Protein AF-A0A9D7TUC9-F1 (afdb_monomer)

Radius of gyration: 13.92 Å; Cα contacts (8 Å, |Δi|>4): 166; chains: 1; bounding box: 33×27×37 Å

Structure (mmCIF, N/CA/C/O backbone):
data_AF-A0A9D7TUC9-F1
#
_entry.id   AF-A0A9D7TUC9-F1
#
loop_
_atom_site.group_PDB
_atom_site.id
_atom_site.type_symbol
_atom_site.label_atom_id
_atom_site.label_alt_id
_atom_site.label_comp_id
_atom_site.label_asym_id
_atom_site.label_entity_id
_atom_site.label_seq_id
_atom_site.pdbx_PDB_ins_code
_atom_site.Cartn_x
_atom_site.Cartn_y
_atom_site.Cartn_z
_atom_site.occupancy
_atom_site.B_iso_or_equiv
_atom_site.auth_seq_id
_atom_site.auth_comp_id
_atom_site.auth_asym_id
_atom_site.auth_atom_id
_atom_site.pdbx_PDB_model_num
ATOM 1 N N . MET A 1 1 ? 17.156 5.925 -6.559 1.00 32.72 1 MET A N 1
ATOM 2 C CA . MET A 1 1 ? 16.272 4.821 -6.120 1.00 32.72 1 MET A CA 1
ATOM 3 C C . MET A 1 1 ? 14.901 5.381 -5.747 1.00 32.72 1 MET A C 1
ATOM 5 O O . MET A 1 1 ? 14.763 6.018 -4.707 1.00 32.72 1 MET A O 1
ATOM 9 N N . GLN A 1 2 ? 13.946 5.275 -6.674 1.00 34.75 2 GLN A N 1
ATOM 10 C CA . GLN A 1 2 ? 12.621 5.903 -6.624 1.00 34.75 2 GLN A CA 1
ATOM 11 C C . GLN A 1 2 ? 11.577 4.837 -6.262 1.00 34.75 2 GLN A C 1
ATOM 13 O O . GLN A 1 2 ? 11.477 3.805 -6.925 1.00 34.75 2 GLN A O 1
ATOM 18 N N . SER A 1 3 ? 10.8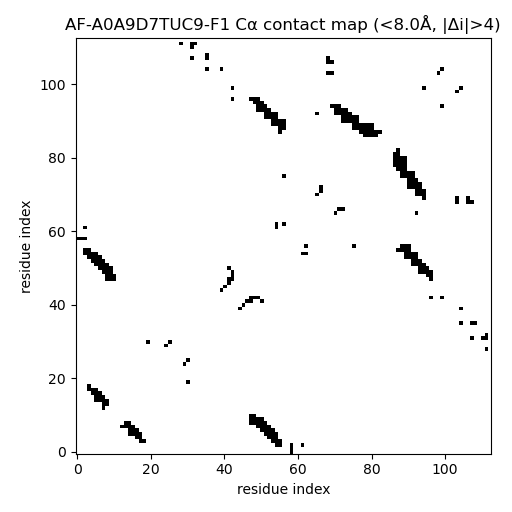54 5.035 -5.162 1.00 35.66 3 SER A N 1
ATOM 19 C CA . SER A 1 3 ? 9.734 4.186 -4.754 1.00 35.66 3 SER A CA 1
ATOM 20 C C . SER A 1 3 ? 8.474 4.660 -5.450 1.00 35.66 3 SER A C 1
ATOM 22 O O . SER A 1 3 ? 7.881 5.655 -5.045 1.00 35.66 3 SER A O 1
ATOM 24 N N . PHE A 1 4 ? 8.099 3.955 -6.511 1.00 41.72 4 PHE A N 1
ATOM 25 C CA . PHE A 1 4 ? 6.809 4.122 -7.161 1.00 41.72 4 PHE A CA 1
ATOM 26 C C . PHE A 1 4 ? 5.762 3.334 -6.376 1.00 41.72 4 PHE A C 1
ATOM 28 O O . PHE A 1 4 ? 5.989 2.167 -6.061 1.00 41.72 4 PHE A O 1
ATOM 35 N N . LEU A 1 5 ? 4.637 3.970 -6.062 1.00 43.56 5 LEU A N 1
ATOM 36 C CA . LEU A 1 5 ? 3.453 3.334 -5.494 1.00 43.56 5 LEU A CA 1
ATOM 37 C C . LEU A 1 5 ? 2.270 3.722 -6.378 1.00 43.56 5 LEU A C 1
ATOM 39 O O . LEU A 1 5 ? 1.802 4.855 -6.342 1.00 43.56 5 LEU A O 1
ATOM 43 N N . ARG A 1 6 ? 1.859 2.797 -7.250 1.00 44.81 6 ARG A N 1
ATOM 44 C CA . ARG A 1 6 ? 0.695 2.963 -8.134 1.00 44.81 6 ARG A CA 1
ATOM 45 C C . ARG A 1 6 ? -0.571 2.493 -7.432 1.00 44.81 6 ARG A C 1
ATOM 47 O O . ARG A 1 6 ? -0.703 1.289 -7.260 1.00 44.81 6 ARG A O 1
ATOM 54 N N . TYR A 1 7 ? -1.480 3.414 -7.130 1.00 45.97 7 TYR A N 1
ATOM 55 C CA . TYR A 1 7 ? -2.782 3.117 -6.542 1.00 45.97 7 TYR A CA 1
ATOM 56 C C . TYR A 1 7 ? -3.787 2.677 -7.624 1.00 45.97 7 TYR A C 1
ATOM 58 O O . TYR A 1 7 ? -3.902 3.354 -8.648 1.00 45.97 7 TYR A O 1
ATOM 66 N N . ARG A 1 8 ? -4.478 1.537 -7.448 1.00 43.66 8 ARG A N 1
ATOM 67 C CA . ARG A 1 8 ? -5.607 1.108 -8.310 1.00 43.66 8 ARG A CA 1
ATOM 68 C C . ARG A 1 8 ? -6.850 0.892 -7.455 1.00 43.66 8 ARG A C 1
ATOM 70 O O . ARG A 1 8 ? -6.810 0.074 -6.539 1.00 43.66 8 ARG A O 1
ATOM 77 N N . PHE A 1 9 ? -7.925 1.588 -7.805 1.00 43.81 9 PHE A N 1
ATOM 78 C CA . PHE A 1 9 ? -9.242 1.487 -7.185 1.00 43.81 9 PHE A CA 1
ATOM 79 C C . PHE A 1 9 ? -10.204 0.772 -8.145 1.00 43.81 9 PHE A C 1
ATOM 81 O O . PHE A 1 9 ? -10.146 1.005 -9.351 1.00 43.81 9 PHE A O 1
ATOM 88 N N . TYR A 1 10 ? -11.034 -0.151 -7.649 1.00 44.19 10 TYR A N 1
ATOM 89 C CA . TYR A 1 10 ? -11.805 -1.068 -8.509 1.00 44.19 10 TYR A CA 1
ATOM 90 C C . TYR A 1 10 ? -13.183 -0.548 -8.969 1.00 44.19 10 TYR A C 1
ATOM 92 O O . TYR A 1 10 ? -13.792 -1.176 -9.828 1.00 44.19 10 TYR A O 1
ATOM 100 N N . THR A 1 11 ? -13.660 0.606 -8.487 1.00 36.56 11 THR A N 1
A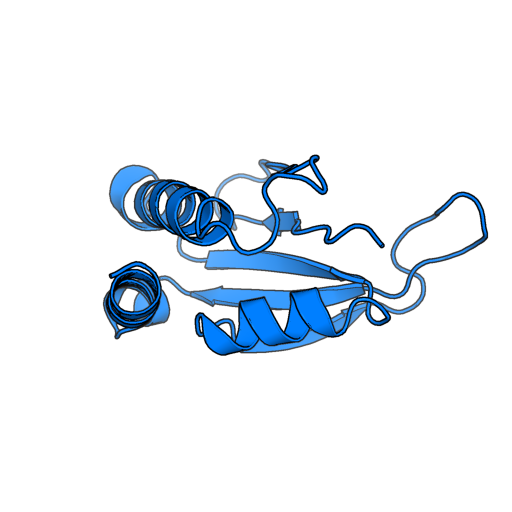TOM 101 C CA . THR A 1 11 ? -14.975 1.174 -8.873 1.00 36.56 11 THR A CA 1
ATOM 102 C C . THR A 1 11 ? -14.899 2.364 -9.839 1.00 36.56 11 THR A C 1
ATOM 104 O O . THR A 1 11 ? -15.866 2.649 -10.538 1.00 36.56 11 THR A O 1
ATOM 107 N N . GLN A 1 12 ? -13.741 3.015 -9.974 1.00 38.56 12 GLN A N 1
ATOM 108 C CA . GLN A 1 12 ? -13.423 3.981 -11.031 1.00 38.56 12 GLN A CA 1
ATOM 109 C C . GLN A 1 12 ? -11.966 3.747 -11.437 1.00 38.56 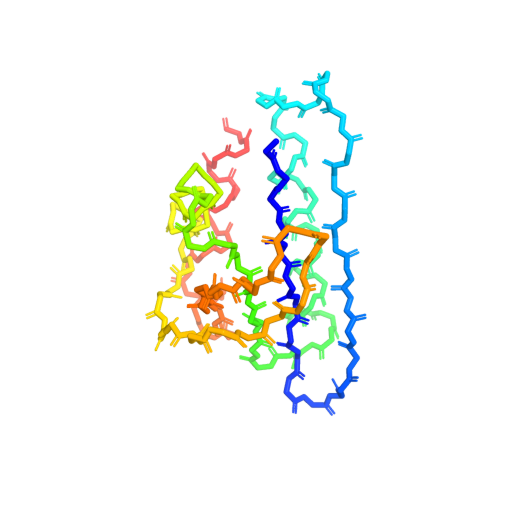12 GLN A C 1
ATOM 111 O O . GLN A 1 12 ? -11.095 3.689 -10.570 1.00 38.56 12 GLN A O 1
ATOM 116 N N . ASN A 1 13 ? -11.679 3.604 -12.738 1.00 41.31 13 ASN A N 1
ATOM 117 C CA . ASN A 1 13 ? -10.316 3.460 -13.277 1.00 41.31 13 ASN A CA 1
ATOM 118 C C . ASN A 1 13 ? -9.518 4.780 -13.163 1.00 41.31 13 ASN A C 1
ATOM 120 O O . ASN A 1 13 ? -8.999 5.299 -14.150 1.00 41.31 13 ASN A O 1
ATOM 124 N N . SER A 1 14 ? -9.428 5.339 -11.960 1.00 42.38 14 SER A N 1
ATOM 125 C CA . SER A 1 14 ? -8.709 6.570 -11.662 1.00 42.38 14 SER A CA 1
ATOM 126 C C . SER A 1 14 ? -7.333 6.215 -11.111 1.00 42.38 14 SER A C 1
ATOM 128 O O . SER A 1 14 ? -7.196 5.562 -10.075 1.00 42.38 14 SER A O 1
ATOM 130 N N . TYR A 1 15 ? -6.295 6.620 -11.839 1.00 47.06 15 TYR A N 1
ATOM 131 C CA . TYR A 1 15 ? -4.905 6.415 -11.450 1.00 47.06 15 TYR A CA 1
ATOM 132 C C . TYR A 1 15 ? -4.410 7.634 -10.682 1.00 47.06 15 TYR A C 1
ATOM 134 O O . TYR A 1 15 ? -4.228 8.701 -11.264 1.00 47.06 15 TYR A O 1
ATOM 142 N N . TYR A 1 16 ? -4.142 7.461 -9.390 1.00 47.22 16 TYR A N 1
ATOM 143 C CA . TYR A 1 16 ? -3.501 8.493 -8.583 1.00 47.22 16 TYR A CA 1
ATOM 144 C C . TYR A 1 16 ? -2.046 8.114 -8.323 1.00 47.22 16 TYR A C 1
ATOM 146 O O . TYR A 1 16 ? -1.727 7.000 -7.894 1.00 47.22 16 TYR A O 1
ATOM 154 N N . TRP A 1 17 ? -1.154 9.055 -8.616 1.00 41.84 17 TRP A N 1
ATOM 155 C CA . TRP A 1 17 ? 0.282 8.898 -8.446 1.00 41.84 17 TRP A CA 1
ATOM 156 C C . TRP A 1 17 ? 0.723 9.650 -7.193 1.00 41.84 17 TRP A C 1
ATOM 158 O O . TRP A 1 17 ? 0.670 10.878 -7.165 1.00 41.84 17 TRP A O 1
ATOM 168 N N . LEU A 1 18 ? 1.179 8.936 -6.160 1.00 49.97 18 LEU A N 1
ATOM 169 C CA . LEU A 1 18 ? 1.838 9.583 -5.026 1.00 49.97 18 LEU A CA 1
ATOM 170 C C . LEU A 1 18 ? 3.344 9.646 -5.284 1.00 49.97 18 LEU A C 1
ATOM 172 O O . LEU A 1 18 ? 4.047 8.633 -5.232 1.00 49.97 18 LEU A O 1
ATOM 176 N N . TYR A 1 19 ? 3.833 10.859 -5.517 1.00 50.84 19 TYR A N 1
ATOM 177 C CA . TYR A 1 19 ? 5.250 11.161 -5.638 1.00 50.84 19 TYR A CA 1
ATOM 178 C C . TYR A 1 19 ? 5.733 11.892 -4.386 1.00 50.84 19 TYR A C 1
ATOM 180 O O . TYR A 1 19 ? 5.405 13.054 -4.171 1.00 50.84 19 TYR A O 1
ATOM 188 N N . LEU A 1 20 ? 6.560 11.239 -3.568 1.00 52.72 20 LEU A N 1
ATOM 189 C CA . LEU A 1 20 ? 7.310 11.918 -2.508 1.00 52.72 20 LEU A CA 1
ATOM 190 C C . LEU A 1 20 ? 8.768 12.060 -2.953 1.00 52.72 20 LEU A C 1
ATOM 192 O O . LEU A 1 20 ? 9.621 11.218 -2.655 1.00 52.72 20 LEU A O 1
ATOM 196 N N . TYR A 1 21 ? 9.041 13.121 -3.719 1.00 48.28 21 TYR A N 1
ATOM 197 C CA . TYR A 1 21 ? 10.391 13.501 -4.130 1.00 48.28 21 TYR A CA 1
ATOM 198 C C . TYR A 1 21 ? 11.029 14.410 -3.081 1.00 48.28 21 TYR A C 1
ATOM 200 O O . TYR A 1 21 ? 10.683 15.574 -2.926 1.00 48.28 21 TYR A O 1
ATOM 208 N N . GLY A 1 22 ? 12.018 13.870 -2.378 1.00 48.44 22 GLY A N 1
ATOM 209 C CA . GLY A 1 22 ? 12.969 14.668 -1.619 1.00 48.44 22 GLY A CA 1
ATOM 210 C C . GLY A 1 22 ? 13.814 13.782 -0.726 1.00 48.44 22 GLY A C 1
ATOM 211 O O . GLY A 1 22 ? 13.308 13.190 0.223 1.00 48.44 22 GLY A O 1
ATOM 212 N N . GLN A 1 23 ? 15.117 13.685 -1.010 1.00 55.00 23 GLN A N 1
ATOM 213 C CA . GLN A 1 23 ? 16.041 12.947 -0.137 1.00 55.00 23 GLN A CA 1
ATOM 214 C C . GLN A 1 23 ? 15.982 13.471 1.307 1.00 55.00 23 GLN A C 1
ATOM 216 O O . GLN A 1 23 ? 16.066 12.681 2.241 1.00 55.00 23 GLN A O 1
ATOM 221 N N . LYS A 1 24 ? 15.727 14.779 1.460 1.00 58.22 24 LYS A N 1
ATOM 222 C CA . LYS A 1 24 ? 15.556 15.489 2.734 1.00 58.22 24 LYS A CA 1
ATOM 223 C C . LYS A 1 24 ? 14.354 15.026 3.568 1.00 58.22 24 LYS A C 1
ATOM 225 O O . LYS A 1 24 ? 14.385 15.164 4.780 1.00 58.22 24 LYS A O 1
ATOM 230 N N . PHE A 1 25 ? 13.318 14.462 2.945 1.00 59.53 25 PHE A N 1
ATOM 231 C CA . PHE A 1 25 ? 12.092 14.021 3.630 1.00 59.53 25 PHE A CA 1
ATOM 232 C C . PHE A 1 25 ? 12.033 12.501 3.815 1.00 59.53 25 PHE A C 1
ATOM 234 O O . PHE A 1 25 ? 11.008 11.928 4.187 1.00 59.53 25 PHE A O 1
ATOM 241 N N . ARG A 1 26 ? 13.138 11.802 3.539 1.00 62.25 26 ARG A N 1
ATOM 242 C CA . ARG A 1 26 ? 13.252 10.381 3.860 1.00 62.25 26 ARG A CA 1
ATOM 243 C C . ARG A 1 26 ? 13.420 10.236 5.367 1.00 62.25 26 ARG A C 1
ATOM 245 O O . ARG A 1 26 ? 14.166 10.985 5.979 1.00 62.25 26 ARG A O 1
ATOM 252 N N . ARG A 1 27 ? 12.765 9.228 5.950 1.00 64.44 27 ARG A N 1
ATOM 253 C CA . ARG A 1 27 ? 12.846 8.889 7.387 1.00 64.44 27 ARG A CA 1
ATOM 254 C C . ARG A 1 27 ? 12.270 9.947 8.344 1.00 64.44 27 ARG A C 1
ATOM 256 O O . ARG A 1 27 ? 12.311 9.722 9.541 1.00 64.44 27 ARG A O 1
ATOM 263 N N . THR A 1 28 ? 11.647 11.016 7.842 1.00 70.44 28 THR A N 1
ATOM 264 C CA . THR A 1 28 ? 10.971 12.043 8.661 1.00 70.44 28 THR A CA 1
ATOM 265 C C . THR A 1 28 ? 9.554 11.653 9.094 1.00 70.44 28 THR A C 1
ATOM 267 O O . THR A 1 28 ? 8.851 12.453 9.690 1.00 70.44 28 THR A O 1
ATOM 270 N N . GLY A 1 29 ? 9.077 10.457 8.733 1.00 73.88 29 GLY A N 1
ATOM 271 C CA . GLY A 1 29 ? 7.697 10.031 8.997 1.00 73.88 29 GLY A CA 1
ATOM 272 C C . GLY A 1 29 ? 6.652 10.619 8.040 1.00 73.88 29 GLY A C 1
ATOM 273 O O . GLY A 1 29 ? 5.573 10.045 7.923 1.00 73.88 29 GLY A O 1
ATOM 274 N N . LEU A 1 30 ? 6.985 11.657 7.260 1.00 80.69 30 LEU A N 1
ATOM 275 C CA . LEU A 1 30 ? 6.057 12.338 6.342 1.00 80.69 30 LEU A CA 1
ATOM 276 C C . LEU A 1 30 ? 5.319 11.372 5.401 1.00 80.69 30 LEU A C 1
ATOM 278 O O . LEU A 1 30 ? 4.106 11.447 5.247 1.00 80.69 30 LEU A O 1
ATOM 282 N N . ASN A 1 31 ? 6.037 10.401 4.828 1.00 79.94 31 ASN A N 1
ATOM 283 C CA . ASN A 1 31 ? 5.439 9.396 3.946 1.00 79.94 31 ASN A CA 1
ATOM 284 C C . ASN A 1 31 ? 4.348 8.564 4.648 1.00 79.94 31 ASN A C 1
ATOM 286 O O . ASN A 1 31 ? 3.350 8.207 4.031 1.00 79.94 31 ASN A O 1
ATOM 290 N N . ARG A 1 32 ? 4.507 8.274 5.945 1.00 84.25 32 ARG A N 1
ATOM 291 C CA . ARG A 1 32 ? 3.490 7.541 6.708 1.00 84.25 32 ARG A CA 1
ATOM 292 C C . ARG A 1 32 ? 2.232 8.385 6.905 1.00 84.25 32 ARG A C 1
ATOM 294 O O . ARG A 1 32 ? 1.148 7.877 6.645 1.00 84.25 32 ARG A O 1
ATOM 301 N N . HIS A 1 33 ? 2.375 9.669 7.243 1.00 86.88 33 HIS A N 1
ATOM 302 C CA . HIS A 1 33 ? 1.238 10.594 7.333 1.00 86.88 33 HIS A CA 1
ATOM 303 C C . HIS A 1 33 ? 0.500 10.742 5.997 1.00 86.88 33 HIS A C 1
ATOM 305 O O . HIS A 1 33 ? -0.722 10.639 5.964 1.00 86.88 33 HIS A O 1
ATOM 311 N N . CYS A 1 34 ? 1.223 10.921 4.884 1.00 86.12 34 CYS A N 1
ATOM 312 C CA . CYS A 1 34 ? 0.602 11.017 3.559 1.00 86.12 34 CYS A CA 1
ATOM 313 C C . CYS A 1 34 ? -0.176 9.745 3.202 1.00 86.12 34 CYS A C 1
ATOM 315 O O . CYS A 1 34 ? -1.304 9.827 2.725 1.00 86.12 34 CYS A O 1
ATOM 317 N N . LYS A 1 35 ? 0.403 8.566 3.465 1.00 86.00 35 LYS A N 1
ATOM 318 C CA . LYS A 1 35 ? -0.281 7.287 3.238 1.00 86.00 35 LYS A CA 1
ATOM 319 C C . LYS A 1 35 ? -1.527 7.143 4.100 1.00 86.00 35 LYS A C 1
ATOM 321 O O . LYS A 1 35 ? -2.532 6.684 3.575 1.00 86.00 35 LYS A O 1
ATOM 326 N N . LEU A 1 36 ? -1.473 7.550 5.370 1.00 90.50 36 LEU A N 1
ATOM 327 C CA . LEU A 1 36 ? -2.635 7.522 6.257 1.00 90.50 36 LEU A CA 1
ATOM 328 C C . LEU A 1 36 ? -3.755 8.389 5.686 1.00 90.50 36 LEU A C 1
ATOM 330 O O . LEU A 1 36 ? -4.844 7.883 5.469 1.00 90.50 36 LEU A O 1
ATOM 334 N N . LEU A 1 37 ? -3.470 9.650 5.354 1.00 90.81 37 LEU A N 1
ATOM 335 C CA . LEU A 1 37 ? -4.470 10.564 4.796 1.00 90.81 37 LEU A CA 1
ATOM 336 C C . LEU A 1 37 ? -5.102 10.018 3.509 1.00 90.81 37 LEU A C 1
ATOM 338 O O . LEU A 1 37 ? -6.322 10.029 3.371 1.00 90.81 37 LEU A O 1
ATOM 342 N N . MET A 1 38 ? -4.288 9.505 2.584 1.00 88.81 38 MET A N 1
ATOM 343 C CA . MET A 1 38 ? -4.786 8.983 1.310 1.00 88.81 38 MET A CA 1
ATOM 344 C C . MET A 1 38 ? -5.594 7.696 1.466 1.00 88.81 38 MET A C 1
ATOM 346 O O . MET A 1 38 ? -6.622 7.552 0.811 1.00 88.81 38 MET A O 1
ATOM 350 N N . LEU A 1 39 ? -5.133 6.759 2.298 1.00 90.56 39 LEU A N 1
ATOM 351 C CA . LEU A 1 39 ? -5.837 5.498 2.523 1.00 90.56 39 LEU A CA 1
ATOM 352 C C . LEU A 1 39 ? -7.127 5.722 3.310 1.00 90.56 39 LEU A C 1
ATOM 354 O O . LEU A 1 39 ? -8.157 5.194 2.904 1.00 90.56 39 LEU A O 1
ATOM 358 N N . SER A 1 40 ? -7.106 6.577 4.339 1.00 92.94 40 SER A N 1
ATOM 359 C CA . SER A 1 40 ? -8.323 6.995 5.038 1.00 92.94 40 SER A CA 1
ATOM 360 C C . SER A 1 40 ? -9.321 7.592 4.053 1.00 92.94 40 SER A C 1
ATOM 362 O O . SER A 1 40 ? -10.468 7.175 4.017 1.00 92.94 40 SER A O 1
ATOM 364 N N . TYR A 1 41 ? -8.896 8.517 3.189 1.00 91.25 41 TYR A N 1
ATOM 365 C CA . TYR A 1 41 ? -9.802 9.115 2.210 1.00 91.25 41 TYR A CA 1
ATOM 366 C C . TYR A 1 41 ? -10.348 8.082 1.208 1.00 91.25 41 TYR A C 1
ATOM 368 O O . TYR A 1 41 ? -11.546 8.046 0.937 1.00 91.25 41 TYR A O 1
ATOM 376 N N . ALA A 1 42 ? -9.495 7.191 0.702 1.00 89.12 42 ALA A N 1
ATOM 377 C CA . ALA A 1 42 ? -9.898 6.140 -0.225 1.00 89.12 42 ALA A CA 1
ATOM 378 C C . ALA A 1 42 ? -10.938 5.168 0.358 1.00 89.12 42 ALA A C 1
ATOM 380 O O . ALA A 1 42 ? -11.927 4.856 -0.303 1.00 89.12 42 ALA A O 1
ATOM 381 N N . PHE A 1 43 ? -10.717 4.678 1.576 1.00 92.31 43 PHE A N 1
ATOM 382 C CA . PHE A 1 43 ? -11.585 3.674 2.189 1.00 92.31 43 PHE A CA 1
ATOM 383 C C . PHE A 1 43 ? -12.789 4.282 2.913 1.00 92.31 43 PHE A C 1
ATOM 385 O O . PHE A 1 43 ? -13.864 3.696 2.880 1.00 92.31 43 PHE A O 1
ATOM 392 N N . GLU A 1 44 ? -12.637 5.446 3.549 1.00 93.25 44 GLU A N 1
ATOM 393 C CA . GLU A 1 44 ? -13.667 6.032 4.423 1.00 93.25 44 GLU A CA 1
ATOM 394 C C . GLU A 1 44 ? -14.537 7.064 3.703 1.00 93.25 44 GLU A C 1
ATOM 396 O O . GLU A 1 44 ? -15.714 7.188 4.025 1.00 93.25 44 GLU A O 1
ATOM 401 N N . VAL A 1 45 ? -13.991 7.791 2.720 1.00 92.25 45 VAL A N 1
ATOM 402 C CA . VAL A 1 45 ? -14.749 8.812 1.973 1.00 92.25 45 VAL A CA 1
ATOM 403 C C . VAL A 1 45 ? -15.197 8.278 0.621 1.00 92.25 45 VAL A C 1
ATOM 405 O O . VAL A 1 45 ? -16.374 8.348 0.284 1.00 92.25 45 VAL A O 1
ATOM 408 N N . TRP A 1 46 ? -14.274 7.714 -0.158 1.00 89.12 46 TRP A N 1
ATOM 409 C CA . TRP A 1 46 ? -14.603 7.129 -1.460 1.00 89.12 46 TRP A CA 1
ATOM 410 C C . TRP A 1 46 ? -15.169 5.709 -1.374 1.00 89.12 46 TRP A C 1
ATOM 412 O O . TRP A 1 46 ? -15.636 5.188 -2.386 1.00 89.12 46 TRP A O 1
ATOM 422 N N . ASN A 1 47 ? -15.163 5.102 -0.181 1.00 89.81 47 ASN A N 1
ATOM 423 C CA . ASN A 1 47 ? -15.740 3.785 0.086 1.00 89.81 47 ASN A CA 1
ATOM 424 C C . ASN A 1 47 ? -15.228 2.696 -0.875 1.00 89.81 47 ASN A C 1
ATOM 426 O O . ASN A 1 47 ? -15.989 1.872 -1.381 1.00 89.81 47 ASN A O 1
ATOM 430 N N . LEU A 1 48 ? -13.932 2.734 -1.184 1.00 88.69 48 LEU A N 1
ATOM 431 C CA . LEU A 1 48 ? -13.325 1.855 -2.177 1.00 88.69 48 LEU A CA 1
ATOM 432 C C . LEU A 1 48 ? -13.069 0.481 -1.575 1.00 88.69 48 LEU A C 1
ATOM 434 O O . LEU A 1 48 ? -12.569 0.366 -0.466 1.00 88.69 48 LEU A O 1
ATOM 438 N N . GLU A 1 49 ? -13.353 -0.573 -2.333 1.00 90.56 49 GLU A N 1
ATOM 439 C CA . GLU A 1 49 ? -13.163 -1.945 -1.840 1.00 90.56 49 GLU A CA 1
ATOM 440 C C . GLU A 1 49 ? -11.691 -2.362 -1.783 1.00 90.56 49 GLU A C 1
ATOM 442 O O . GLU A 1 49 ? -11.302 -3.284 -1.066 1.00 90.56 49 GLU A O 1
ATOM 447 N N . ARG A 1 50 ? -10.844 -1.685 -2.561 1.00 89.81 50 ARG A N 1
ATOM 448 C CA . ARG A 1 50 ? -9.480 -2.131 -2.790 1.00 89.81 50 ARG A CA 1
ATOM 449 C C . ARG A 1 50 ? -8.561 -1.010 -3.225 1.00 89.81 50 ARG A C 1
ATOM 451 O O . ARG A 1 50 ? -8.921 -0.187 -4.067 1.00 89.81 50 ARG A O 1
ATOM 458 N N . VAL A 1 51 ? -7.335 -1.089 -2.720 1.00 90.06 51 VAL A N 1
ATOM 459 C CA . VAL A 1 51 ? -6.222 -0.220 -3.071 1.00 90.06 51 VAL A CA 1
ATOM 460 C C . VAL A 1 51 ? -5.008 -1.054 -3.447 1.00 90.06 51 VAL A C 1
ATOM 462 O O . VAL A 1 51 ? -4.396 -1.702 -2.606 1.00 90.06 51 VAL A O 1
ATOM 465 N N . GLU A 1 52 ? -4.655 -1.043 -4.727 1.00 87.94 52 GLU A N 1
ATOM 466 C CA . GLU A 1 52 ? -3.437 -1.693 -5.228 1.00 87.94 52 GLU A CA 1
ATOM 467 C C . GLU A 1 52 ? -2.212 -0.787 -5.080 1.00 87.94 52 GLU A C 1
ATOM 469 O O . GLU A 1 52 ? -2.335 0.417 -4.955 1.00 87.94 52 GLU A O 1
ATOM 474 N N . PHE A 1 53 ? -1.020 -1.351 -5.159 1.00 87.44 53 PHE A N 1
ATOM 475 C CA . PHE A 1 53 ? 0.264 -0.679 -5.135 1.00 87.44 53 PHE A CA 1
ATOM 476 C C . PHE A 1 53 ? 1.205 -1.391 -6.100 1.00 87.44 53 PHE A C 1
ATOM 478 O O . PHE A 1 53 ? 1.328 -2.612 -6.056 1.00 87.44 53 PHE A O 1
ATOM 485 N N . ARG A 1 54 ? 1.931 -0.651 -6.947 1.00 86.88 54 ARG A N 1
ATOM 486 C CA . ARG A 1 54 ? 2.997 -1.242 -7.784 1.00 86.88 54 ARG A CA 1
ATOM 487 C C . ARG A 1 54 ? 4.366 -0.660 -7.499 1.00 86.88 54 ARG A C 1
ATOM 489 O O . ARG A 1 54 ? 4.635 0.482 -7.872 1.00 86.88 54 ARG A O 1
ATOM 496 N N . ALA A 1 55 ? 5.243 -1.488 -6.944 1.00 86.44 55 ALA A N 1
ATOM 497 C CA . ALA A 1 55 ? 6.644 -1.167 -6.693 1.00 86.44 55 ALA A CA 1
ATOM 498 C C . ALA A 1 55 ? 7.561 -1.859 -7.711 1.00 86.44 55 ALA A C 1
ATOM 500 O O . ALA A 1 55 ? 7.161 -2.795 -8.399 1.00 86.44 55 ALA A O 1
ATOM 501 N N . ASP A 1 56 ? 8.763 -1.324 -7.918 1.00 88.00 56 ASP A N 1
ATOM 502 C CA . ASP A 1 56 ? 9.796 -2.024 -8.689 1.00 88.00 56 ASP A CA 1
ATOM 503 C C . ASP A 1 56 ? 10.305 -3.172 -7.823 1.00 88.00 56 ASP A C 1
ATOM 505 O O . ASP A 1 56 ? 10.548 -2.951 -6.636 1.00 88.00 56 ASP A O 1
ATOM 509 N N . ILE A 1 57 ? 10.455 -4.368 -8.393 1.00 88.62 57 ILE A N 1
ATOM 510 C CA . ILE A 1 57 ? 10.939 -5.537 -7.649 1.00 88.62 57 ILE A CA 1
ATOM 511 C C . ILE A 1 57 ? 12.320 -5.294 -7.022 1.00 88.62 57 ILE A C 1
ATOM 513 O O . ILE A 1 57 ? 12.602 -5.782 -5.931 1.00 88.62 57 ILE A O 1
ATOM 517 N N . ASN A 1 58 ? 13.146 -4.460 -7.658 1.00 86.94 58 ASN A N 1
ATOM 518 C CA . ASN A 1 58 ? 14.470 -4.097 -7.162 1.00 86.94 58 ASN A CA 1
ATOM 519 C C . ASN A 1 58 ? 14.414 -3.054 -6.033 1.00 86.94 58 ASN A C 1
ATOM 521 O O . ASN A 1 58 ? 15.409 -2.814 -5.351 1.00 86.94 58 ASN A O 1
ATOM 525 N N . ASN A 1 59 ? 13.262 -2.416 -5.797 1.00 85.19 59 ASN A N 1
ATOM 526 C CA . ASN A 1 59 ? 13.088 -1.452 -4.714 1.00 85.19 59 ASN A CA 1
ATOM 527 C C . ASN A 1 59 ? 12.666 -2.144 -3.412 1.00 85.19 59 ASN A C 1
ATOM 529 O O . ASN A 1 59 ? 11.580 -1.913 -2.865 1.00 85.19 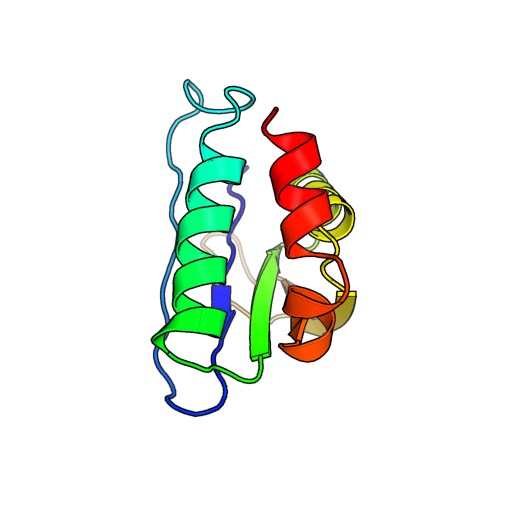59 ASN A O 1
ATOM 533 N N . THR A 1 60 ? 13.568 -2.978 -2.900 1.00 86.94 60 THR A N 1
ATOM 534 C CA . THR A 1 60 ? 13.358 -3.746 -1.670 1.00 86.94 60 THR A CA 1
ATOM 535 C C . THR A 1 60 ? 13.021 -2.876 -0.451 1.00 86.94 60 THR A C 1
ATOM 537 O O . THR A 1 60 ? 12.131 -3.281 0.302 1.00 86.94 60 THR A O 1
ATOM 540 N N . PRO A 1 61 ? 13.581 -1.657 -0.250 1.00 83.31 61 PRO A N 1
ATOM 541 C CA . PRO A 1 61 ? 13.202 -0.835 0.899 1.00 83.31 61 PRO A CA 1
ATOM 542 C C . PRO A 1 61 ? 11.750 -0.357 0.833 1.00 83.31 61 PRO A C 1
ATOM 544 O O . PRO A 1 61 ? 11.061 -0.335 1.851 1.00 83.31 61 PRO A O 1
ATOM 547 N N . SER A 1 62 ? 11.264 0.006 -0.360 1.00 81.56 62 SER A N 1
ATOM 548 C CA . SER A 1 62 ? 9.869 0.410 -0.540 1.00 81.56 62 SER A CA 1
ATOM 549 C C . SER A 1 62 ? 8.919 -0.754 -0.315 1.00 81.56 62 SER A C 1
ATOM 551 O O . SER A 1 62 ? 7.915 -0.585 0.369 1.00 81.56 62 SER A O 1
ATOM 553 N N . ILE A 1 63 ? 9.235 -1.925 -0.875 1.00 87.69 63 ILE A N 1
ATOM 554 C CA . ILE A 1 63 ? 8.420 -3.133 -0.715 1.00 87.69 63 ILE A CA 1
ATOM 555 C C . ILE A 1 63 ? 8.325 -3.501 0.765 1.00 87.69 63 ILE A C 1
ATOM 557 O O . ILE A 1 63 ? 7.223 -3.678 1.279 1.00 87.69 63 ILE A O 1
ATOM 561 N N . LYS A 1 64 ? 9.459 -3.530 1.477 1.00 88.38 64 LYS A N 1
ATOM 562 C CA . LYS A 1 64 ? 9.484 -3.806 2.917 1.00 88.38 64 LYS A CA 1
ATOM 563 C C . LYS A 1 64 ? 8.630 -2.806 3.695 1.00 88.38 64 LYS A C 1
ATOM 565 O O . LYS A 1 64 ? 7.815 -3.216 4.511 1.00 88.38 64 LYS A O 1
ATOM 570 N N . ALA A 1 65 ? 8.749 -1.512 3.394 1.00 84.56 65 ALA A N 1
ATOM 571 C CA . ALA A 1 65 ? 7.949 -0.481 4.049 1.00 84.56 65 ALA A CA 1
ATOM 572 C C . ALA A 1 65 ? 6.438 -0.629 3.791 1.00 84.56 65 ALA A C 1
ATOM 574 O O . ALA A 1 65 ? 5.650 -0.289 4.665 1.00 84.56 65 ALA A O 1
ATOM 575 N N . MET A 1 66 ? 6.019 -1.113 2.617 1.00 86.88 66 MET A N 1
ATOM 576 C CA . MET A 1 66 ? 4.602 -1.396 2.345 1.00 86.88 66 MET A CA 1
ATOM 577 C C . MET A 1 66 ? 4.111 -2.635 3.089 1.00 86.88 66 MET A C 1
ATOM 579 O O . MET A 1 66 ? 3.051 -2.588 3.706 1.00 86.88 66 MET A O 1
ATOM 583 N N . LYS A 1 67 ? 4.899 -3.715 3.086 1.00 90.06 67 LYS A N 1
ATOM 584 C CA . LYS A 1 67 ? 4.579 -4.935 3.839 1.00 90.06 67 LYS A CA 1
ATOM 585 C C . LYS A 1 67 ? 4.453 -4.653 5.333 1.00 90.06 67 LYS A C 1
ATOM 587 O O . LYS A 1 67 ? 3.516 -5.106 5.970 1.00 90.06 67 LYS A O 1
ATOM 592 N N . GLU A 1 68 ? 5.344 -3.828 5.878 1.00 87.62 68 GLU A N 1
ATOM 593 C CA . GLU A 1 68 ? 5.279 -3.406 7.278 1.00 87.62 68 GLU A CA 1
ATOM 594 C C . GLU A 1 68 ? 4.003 -2.632 7.629 1.00 87.62 68 GLU A C 1
ATOM 596 O O . GLU A 1 68 ? 3.566 -2.697 8.772 1.00 87.62 68 GLU A O 1
ATOM 601 N N . ILE A 1 69 ? 3.425 -1.881 6.688 1.00 85.44 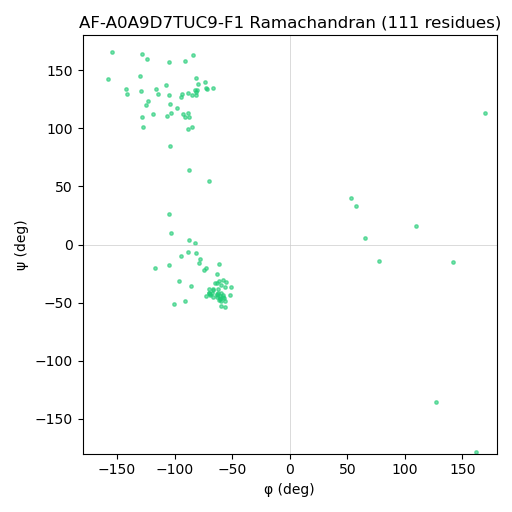69 ILE A N 1
ATOM 602 C CA . ILE A 1 69 ? 2.155 -1.169 6.901 1.00 85.44 69 ILE A CA 1
ATOM 603 C C . ILE A 1 69 ? 0.973 -2.150 6.929 1.00 85.44 69 ILE A C 1
ATOM 605 O O . ILE A 1 69 ? -0.062 -1.820 7.494 1.00 85.44 69 ILE A O 1
ATOM 609 N N . GLY A 1 70 ? 1.141 -3.356 6.383 1.00 88.19 70 GLY A N 1
ATOM 610 C CA . GLY A 1 70 ? 0.096 -4.372 6.286 1.00 88.19 70 GLY A CA 1
ATOM 611 C C . GLY A 1 70 ? -0.396 -4.610 4.861 1.00 88.19 70 GLY A C 1
ATOM 612 O O . GLY A 1 70 ? -1.451 -5.200 4.684 1.00 88.19 70 GLY A O 1
ATOM 613 N N . CYS A 1 71 ? 0.334 -4.158 3.834 1.00 90.75 71 CYS A N 1
ATOM 614 C CA . CYS A 1 71 ? -0.001 -4.533 2.461 1.00 90.75 71 CYS A CA 1
ATOM 615 C C . CYS A 1 71 ? 0.330 -6.001 2.190 1.00 90.75 71 CYS A C 1
ATOM 617 O O . CYS A 1 71 ? 1.454 -6.442 2.456 1.00 90.75 71 CYS A O 1
ATOM 619 N N . MET A 1 72 ? -0.605 -6.706 1.560 1.00 93.75 72 MET A N 1
ATOM 620 C CA . MET A 1 72 ? -0.408 -8.067 1.074 1.00 93.75 72 M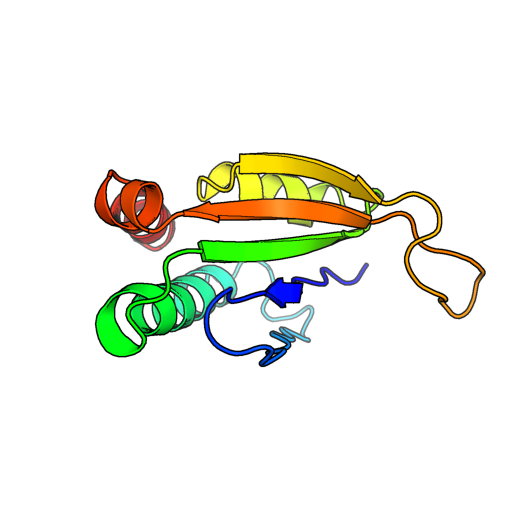ET A CA 1
ATOM 621 C C . MET A 1 72 ? 0.318 -8.060 -0.276 1.00 93.75 72 MET A C 1
ATOM 623 O O . MET A 1 72 ? 0.086 -7.174 -1.096 1.00 93.75 72 MET A O 1
ATOM 627 N N . GLU A 1 73 ? 1.207 -9.029 -0.511 1.00 94.44 73 GLU A N 1
ATOM 628 C CA . GLU A 1 73 ? 1.808 -9.272 -1.830 1.00 94.44 73 GLU A CA 1
ATOM 629 C C . GLU A 1 73 ? 0.926 -10.225 -2.629 1.00 94.44 73 GLU A C 1
ATOM 631 O O . GLU A 1 73 ? 0.569 -11.293 -2.144 1.00 94.44 73 GLU A O 1
ATOM 636 N N . GLU A 1 74 ? 0.615 -9.855 -3.867 1.00 93.88 74 GLU A N 1
ATOM 637 C CA . GLU A 1 74 ? -0.313 -10.628 -4.698 1.00 93.88 74 GLU A CA 1
ATOM 638 C C . GLU A 1 74 ? 0.320 -11.197 -5.960 1.00 93.88 74 GLU A C 1
ATOM 640 O O . GLU A 1 74 ? -0.211 -12.127 -6.563 1.00 93.88 74 GLU A O 1
ATOM 645 N N . GLY A 1 75 ? 1.449 -10.637 -6.398 1.00 94.06 75 GLY A 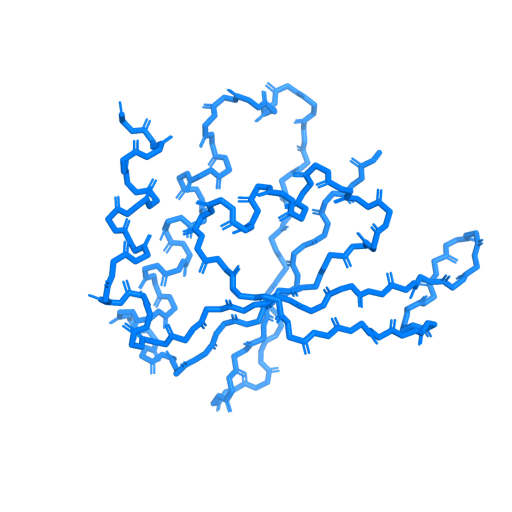N 1
ATOM 646 C CA . GLY A 1 75 ? 2.156 -11.188 -7.540 1.00 94.06 75 GLY A CA 1
ATOM 647 C C . GLY A 1 75 ? 3.154 -10.250 -8.191 1.00 94.06 75 GLY A C 1
ATOM 648 O O . GLY A 1 75 ? 3.380 -9.112 -7.776 1.00 94.06 75 GLY A O 1
ATOM 649 N N . ILE A 1 76 ? 3.763 -10.761 -9.258 1.00 94.75 76 ILE A N 1
ATOM 650 C CA . ILE A 1 76 ? 4.836 -10.093 -9.986 1.00 94.75 76 ILE A CA 1
ATOM 651 C C . ILE A 1 76 ? 4.455 -9.984 -11.460 1.00 94.75 76 ILE A C 1
ATOM 653 O O . ILE A 1 76 ? 4.307 -10.977 -12.171 1.00 94.75 76 ILE A O 1
ATOM 657 N N . LEU A 1 77 ? 4.375 -8.751 -11.949 1.00 92.62 77 LEU A N 1
ATOM 658 C CA . LEU A 1 77 ? 4.225 -8.454 -13.365 1.00 92.62 77 LEU A CA 1
ATOM 659 C C . LEU A 1 77 ? 5.607 -8.351 -14.011 1.00 92.62 77 LEU A C 1
ATOM 661 O O . LEU A 1 77 ? 6.287 -7.322 -13.915 1.00 92.62 77 LEU A O 1
ATOM 665 N N . ARG A 1 78 ? 6.027 -9.428 -14.679 1.00 94.06 78 ARG A N 1
ATOM 666 C CA . ARG A 1 78 ? 7.275 -9.470 -15.453 1.00 94.06 78 ARG A CA 1
ATOM 667 C C . ARG A 1 78 ? 7.177 -8.528 -16.648 1.00 94.06 78 ARG A C 1
ATOM 669 O O . ARG A 1 78 ? 6.181 -8.549 -17.364 1.00 94.06 78 ARG A O 1
ATOM 676 N N . SER A 1 79 ? 8.220 -7.730 -16.887 1.00 90.56 79 SER A N 1
ATOM 677 C CA . SER A 1 79 ? 8.303 -6.869 -18.077 1.00 90.56 79 SER A CA 1
ATOM 678 C C . SER A 1 79 ? 7.123 -5.882 -18.223 1.00 90.56 79 SER A C 1
ATOM 680 O O . SER A 1 79 ? 6.685 -5.573 -19.328 1.00 90.56 79 SER A O 1
ATOM 682 N N . HIS A 1 80 ? 6.584 -5.393 -17.103 1.00 86.44 80 HIS A N 1
ATOM 683 C CA . HIS A 1 80 ? 5.340 -4.617 -17.027 1.00 86.44 80 HIS A CA 1
ATOM 684 C C . HIS A 1 80 ? 5.424 -3.204 -17.614 1.00 86.44 80 HIS A C 1
ATOM 686 O O . HIS A 1 80 ? 4.480 -2.764 -18.263 1.00 86.44 80 HIS A O 1
ATOM 692 N N . ALA A 1 81 ? 6.514 -2.477 -17.362 1.00 83.50 81 ALA A N 1
ATOM 693 C CA . ALA A 1 81 ? 6.633 -1.069 -17.746 1.00 83.50 81 ALA A CA 1
ATOM 694 C C . ALA A 1 81 ? 7.938 -0.803 -18.498 1.00 83.50 81 ALA A C 1
ATOM 696 O O . ALA A 1 81 ? 8.962 -1.405 -18.183 1.00 83.50 81 ALA A O 1
ATOM 697 N N . ILE A 1 82 ? 7.898 0.109 -19.467 1.00 86.38 82 ILE A N 1
ATOM 698 C CA . ILE A 1 82 ? 9.096 0.619 -20.140 1.00 86.38 82 ILE A CA 1
ATOM 699 C C . ILE A 1 82 ? 9.721 1.688 -19.236 1.00 86.38 82 ILE A C 1
ATOM 701 O O . ILE A 1 82 ? 9.013 2.536 -18.693 1.00 86.38 82 ILE A O 1
ATOM 705 N N . ILE A 1 83 ? 11.032 1.610 -19.046 1.00 84.44 83 ILE A N 1
ATOM 706 C CA . ILE A 1 83 ? 11.861 2.585 -18.331 1.00 84.44 83 ILE A CA 1
ATOM 707 C C . ILE A 1 83 ? 13.045 2.964 -19.231 1.00 84.44 83 ILE A C 1
ATOM 709 O O . ILE A 1 83 ? 13.336 2.244 -20.182 1.00 84.44 83 ILE A O 1
ATOM 713 N N . GLU A 1 84 ? 13.748 4.058 -18.927 1.00 80.00 84 GLU A N 1
ATOM 714 C CA . GLU A 1 84 ? 14.867 4.557 -19.756 1.00 80.00 84 GLU A CA 1
ATOM 715 C C . GLU A 1 84 ? 15.913 3.475 -20.082 1.00 80.00 84 GLU A C 1
ATOM 717 O O . GLU A 1 84 ? 16.392 3.402 -21.208 1.00 80.00 84 GLU A O 1
ATOM 722 N N . ASN A 1 85 ? 16.187 2.569 -19.137 1.00 83.12 85 ASN A N 1
ATOM 723 C CA . ASN A 1 85 ? 17.195 1.512 -19.279 1.00 83.12 85 ASN A CA 1
ATOM 724 C C . ASN A 1 85 ? 16.599 0.111 -19.527 1.00 83.12 85 ASN A C 1
ATOM 726 O O . ASN A 1 85 ? 17.205 -0.893 -19.155 1.00 83.12 85 ASN A O 1
ATOM 730 N N . GLY A 1 86 ? 15.397 0.015 -20.107 1.00 88.19 86 GLY A N 1
ATOM 731 C CA . GLY A 1 86 ? 14.798 -1.261 -20.516 1.00 88.19 86 GLY A CA 1
ATOM 732 C C . GLY A 1 86 ? 13.390 -1.487 -19.976 1.00 88.19 86 GLY A C 1
ATOM 733 O O . GLY A 1 86 ? 12.528 -0.611 -20.041 1.00 88.19 86 GLY A O 1
ATOM 734 N N . ARG A 1 87 ? 13.112 -2.697 -19.477 1.00 88.50 87 ARG A N 1
ATOM 735 C CA . ARG A 1 87 ? 11.783 -3.062 -18.965 1.00 88.50 87 ARG A CA 1
ATOM 736 C C . ARG A 1 87 ? 11.827 -3.374 -17.478 1.00 88.50 87 ARG A C 1
ATOM 738 O O . ARG A 1 87 ? 12.677 -4.117 -17.001 1.00 88.50 87 ARG A O 1
ATOM 745 N N . ARG A 1 88 ? 10.864 -2.821 -16.750 1.00 88.25 88 ARG A N 1
ATOM 746 C CA . ARG A 1 88 ? 10.690 -2.981 -15.309 1.00 88.25 88 ARG A CA 1
ATOM 747 C C . ARG A 1 88 ? 9.736 -4.125 -14.999 1.00 88.25 88 ARG A C 1
ATOM 749 O O . ARG A 1 88 ? 8.586 -4.135 -15.445 1.00 88.25 88 ARG A O 1
ATOM 756 N N . THR A 1 89 ? 10.178 -5.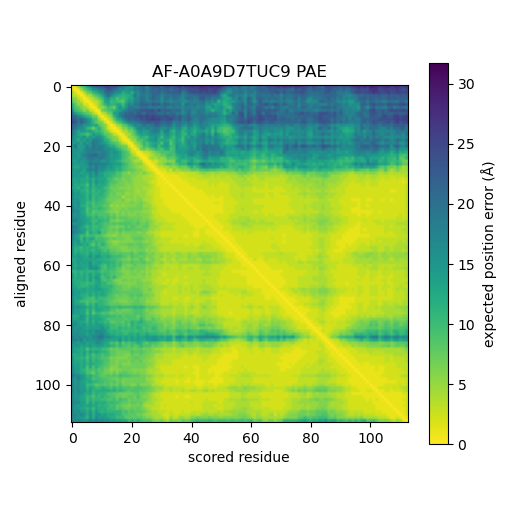013 -14.119 1.00 91.44 89 THR A N 1
ATOM 757 C CA . THR A 1 89 ? 9.321 -5.978 -13.426 1.00 91.44 89 THR A CA 1
ATOM 758 C C . THR A 1 89 ? 8.718 -5.320 -12.187 1.00 91.44 89 THR A C 1
ATOM 760 O O . THR A 1 89 ? 9.420 -4.687 -11.399 1.00 91.44 89 THR A O 1
ATOM 763 N N . SER A 1 90 ? 7.396 -5.403 -12.041 1.00 90.00 90 SER A N 1
ATOM 764 C CA . SER A 1 90 ? 6.669 -4.723 -10.964 1.00 90.00 90 SER A CA 1
ATOM 765 C C . SER A 1 90 ? 6.049 -5.725 -10.004 1.00 90.00 90 SER A C 1
ATOM 767 O O . SER A 1 90 ? 5.338 -6.623 -10.439 1.00 90.00 90 SER A O 1
ATOM 769 N N . MET A 1 91 ? 6.282 -5.541 -8.710 1.00 91.12 91 MET A N 1
ATOM 770 C CA . MET A 1 91 ? 5.560 -6.260 -7.664 1.00 91.12 91 MET A CA 1
ATOM 771 C C . MET A 1 91 ? 4.224 -5.565 -7.407 1.00 91.12 91 MET A C 1
ATOM 773 O O . MET A 1 91 ? 4.189 -4.336 -7.285 1.00 91.12 91 MET A O 1
ATOM 777 N N . ILE A 1 92 ? 3.154 -6.352 -7.340 1.00 92.19 92 ILE A N 1
ATOM 778 C CA . ILE A 1 92 ? 1.820 -5.917 -6.940 1.00 92.19 92 ILE A CA 1
ATOM 779 C C . ILE A 1 92 ? 1.657 -6.182 -5.448 1.00 92.19 92 ILE A C 1
ATOM 781 O O . ILE A 1 92 ? 1.876 -7.295 -4.968 1.00 92.19 92 ILE A O 1
ATOM 785 N N . LEU A 1 93 ? 1.270 -5.134 -4.736 1.00 91.94 93 LEU A N 1
ATOM 786 C CA . LEU A 1 93 ? 0.867 -5.165 -3.341 1.00 91.94 93 LEU A CA 1
ATOM 787 C C . LEU A 1 93 ? -0.545 -4.577 -3.234 1.00 91.94 93 LEU A C 1
ATOM 789 O O . LEU A 1 93 ? -0.950 -3.812 -4.109 1.00 91.94 93 LEU A O 1
ATOM 793 N N . SER A 1 94 ? -1.285 -4.865 -2.172 1.00 92.81 94 SER A N 1
ATOM 794 C CA . SER A 1 94 ? -2.615 -4.282 -1.982 1.00 92.81 94 SER A CA 1
ATOM 795 C C . SER A 1 94 ? -3.057 -4.200 -0.533 1.00 92.81 94 SER A C 1
ATOM 797 O O . SER A 1 94 ? -2.476 -4.843 0.337 1.00 92.81 94 SER A O 1
ATOM 799 N N . ILE A 1 95 ? -4.108 -3.414 -0.313 1.00 94.00 95 ILE A N 1
ATOM 800 C CA . ILE A 1 95 ? -4.936 -3.419 0.892 1.00 94.00 95 ILE A CA 1
ATOM 801 C C . ILE A 1 95 ? -6.397 -3.514 0.440 1.00 94.00 95 ILE A C 1
ATOM 803 O O . ILE A 1 95 ? -6.822 -2.781 -0.463 1.00 94.00 95 ILE A O 1
ATOM 807 N N . LEU A 1 96 ? -7.154 -4.416 1.049 1.00 94.62 96 LEU A N 1
ATOM 808 C CA . LEU A 1 96 ? -8.604 -4.513 0.930 1.00 94.62 96 LEU A CA 1
ATOM 809 C C . LEU A 1 96 ? -9.285 -3.693 2.026 1.00 94.62 96 LEU A C 1
ATOM 811 O O . LEU A 1 96 ? -8.709 -3.415 3.076 1.00 94.62 96 LEU A O 1
ATOM 815 N N . LYS A 1 97 ? -10.536 -3.316 1.791 1.00 92.88 97 LYS A N 1
ATOM 816 C CA . LYS A 1 97 ? -11.320 -2.522 2.738 1.00 92.88 97 LYS A CA 1
ATOM 817 C C . LYS A 1 97 ? -11.461 -3.188 4.107 1.00 92.88 97 LYS A C 1
ATOM 819 O O . LYS A 1 97 ? -11.240 -2.536 5.124 1.00 92.88 97 LYS A O 1
ATOM 824 N N . ASP A 1 98 ? -11.737 -4.488 4.136 1.00 95.94 98 ASP A N 1
ATOM 825 C CA . ASP A 1 98 ? -11.843 -5.236 5.393 1.00 95.94 98 ASP A CA 1
ATOM 826 C C . ASP A 1 98 ? -10.504 -5.293 6.139 1.00 95.94 98 ASP A C 1
ATOM 828 O O . ASP A 1 98 ? -10.472 -5.230 7.363 1.00 95.94 98 ASP A O 1
ATOM 832 N N . GLU A 1 99 ? -9.379 -5.329 5.419 1.00 95.50 99 GLU A N 1
ATOM 833 C CA . GLU A 1 99 ? -8.042 -5.261 6.022 1.00 95.50 99 GLU A CA 1
ATOM 834 C C . GLU A 1 99 ? -7.760 -3.860 6.585 1.00 95.50 99 GLU A C 1
ATOM 836 O O . GLU A 1 99 ? -7.168 -3.730 7.660 1.00 95.50 99 GLU A O 1
ATOM 841 N N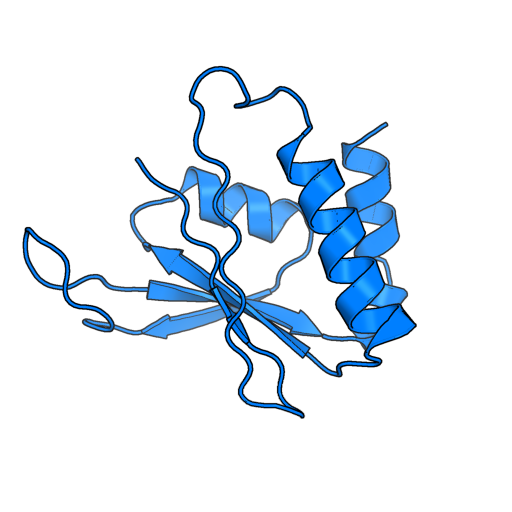 . TRP A 1 100 ? -8.212 -2.806 5.890 1.00 95.25 100 TRP A N 1
ATOM 842 C CA . TRP A 1 100 ? -8.106 -1.421 6.355 1.00 95.25 100 TRP A CA 1
ATOM 843 C C . TRP A 1 100 ? -8.760 -1.228 7.722 1.00 95.25 100 TRP A C 1
ATOM 845 O O . TRP A 1 100 ? -8.096 -0.766 8.652 1.00 95.25 100 TRP A O 1
ATOM 855 N N . PHE A 1 101 ? -10.031 -1.624 7.841 1.00 95.06 101 PHE A N 1
ATOM 856 C CA . PHE A 1 101 ? -10.805 -1.528 9.082 1.00 95.06 101 PHE A CA 1
ATOM 857 C C . PHE A 1 101 ? -10.483 -2.642 10.091 1.00 95.06 101 PHE A C 1
ATOM 859 O O . PHE A 1 101 ? -10.809 -2.514 11.267 1.00 95.06 101 PHE A O 1
ATOM 866 N N . GLY A 1 102 ? -9.831 -3.719 9.652 1.00 94.44 102 GLY A N 1
ATOM 867 C CA . GLY A 1 102 ? -9.453 -4.869 10.473 1.00 94.44 102 GLY A CA 1
ATOM 868 C C . GLY A 1 102 ? -8.106 -4.747 11.193 1.00 94.44 102 GLY A C 1
ATOM 869 O O . GLY A 1 102 ? -7.683 -5.711 11.830 1.00 94.44 102 GLY A O 1
ATOM 870 N N . GLY A 1 103 ? -7.405 -3.610 11.100 1.00 92.94 103 GLY A N 1
ATOM 871 C CA . GLY A 1 103 ? -6.158 -3.385 11.847 1.00 92.94 103 GLY A CA 1
ATOM 872 C C . GLY A 1 103 ? -5.058 -2.630 11.097 1.00 92.94 103 GLY A C 1
ATOM 873 O O . GLY A 1 103 ? -4.077 -2.193 11.710 1.00 92.94 103 GLY A O 1
ATOM 874 N N . VAL A 1 104 ? -5.153 -2.494 9.768 1.00 94.12 104 VAL A N 1
ATOM 875 C CA . VAL A 1 104 ? -4.100 -1.838 8.968 1.00 94.12 104 VAL A CA 1
ATOM 876 C C . VAL A 1 104 ? -4.008 -0.345 9.294 1.00 94.12 104 VAL A C 1
ATOM 878 O O . VAL A 1 104 ? -2.898 0.187 9.406 1.00 94.12 104 VAL A O 1
ATOM 881 N N . LYS A 1 105 ? -5.143 0.331 9.514 1.00 94.06 105 LYS A N 1
ATOM 882 C CA . LYS A 1 105 ? -5.168 1.744 9.918 1.00 94.06 105 LYS A CA 1
ATOM 883 C C . LYS A 1 105 ? -4.460 1.956 11.257 1.00 94.06 105 LYS A C 1
ATOM 885 O O . LYS A 1 105 ? -3.592 2.823 11.370 1.00 94.06 105 LYS A O 1
ATOM 890 N N . GLU A 1 106 ? -4.770 1.136 12.254 1.00 93.25 106 GLU A N 1
ATOM 891 C CA . GLU A 1 106 ? -4.194 1.199 13.598 1.00 93.25 106 GLU A CA 1
ATOM 892 C C . GLU A 1 106 ? -2.688 0.935 13.560 1.00 93.25 106 GLU A C 1
ATOM 894 O O . GLU A 1 106 ? -1.909 1.648 14.194 1.00 93.25 106 GLU A O 1
ATOM 899 N N . ASN A 1 107 ? -2.257 -0.055 12.776 1.00 91.44 107 ASN A N 1
ATOM 900 C CA . ASN A 1 107 ? -0.842 -0.364 12.584 1.00 91.44 107 ASN A CA 1
ATOM 901 C C . ASN A 1 107 ? -0.081 0.793 11.931 1.00 91.44 107 ASN A C 1
ATOM 903 O O . ASN A 1 107 ? 1.060 1.079 12.306 1.00 91.44 107 ASN A O 1
ATOM 907 N N . LEU A 1 108 ? -0.703 1.483 10.973 1.00 90.19 108 LEU A N 1
ATOM 908 C CA . LEU A 1 108 ? -0.109 2.655 10.341 1.00 90.19 108 LEU A CA 1
ATOM 909 C C . LEU A 1 108 ? 0.010 3.830 11.324 1.00 90.19 108 LEU A C 1
ATOM 911 O O . LEU A 1 108 ? 1.059 4.476 11.357 1.00 90.19 108 LEU A O 1
ATOM 915 N N . ILE A 1 109 ? -1.010 4.066 12.155 1.00 91.06 109 ILE A N 1
ATOM 916 C CA . ILE A 1 109 ? -1.007 5.105 13.200 1.00 91.06 109 ILE A CA 1
ATOM 917 C C . ILE A 1 109 ? 0.073 4.824 14.257 1.00 91.06 109 ILE A C 1
ATOM 919 O O . ILE A 1 109 ? 0.856 5.718 14.568 1.00 91.06 109 ILE A O 1
ATOM 923 N N . LYS A 1 110 ? 0.208 3.578 14.733 1.00 90.25 110 LYS A N 1
ATOM 924 C CA . LYS A 1 110 ? 1.266 3.149 15.679 1.00 90.25 110 LYS A CA 1
ATOM 925 C C . LYS A 1 110 ? 2.695 3.295 15.147 1.00 90.25 110 LYS A C 1
ATOM 927 O O . LYS A 1 110 ? 3.654 3.157 15.891 1.00 90.25 110 LYS A O 1
ATOM 932 N N . LYS A 1 111 ? 2.868 3.455 13.834 1.00 83.94 111 LYS A N 1
ATOM 933 C CA . LYS A 1 111 ? 4.182 3.698 13.213 1.00 83.94 111 LYS A CA 1
ATOM 934 C C . LYS A 1 111 ? 4.467 5.184 13.002 1.00 83.94 111 LYS A C 1
ATOM 936 O O . LYS A 1 111 ? 5.567 5.527 12.555 1.00 83.94 111 LYS A O 1
ATOM 941 N N . ILE A 1 112 ? 3.464 6.032 13.206 1.00 84.00 112 ILE A N 1
ATOM 942 C CA . ILE A 1 112 ? 3.566 7.486 13.120 1.00 84.00 112 ILE A CA 1
ATOM 943 C C . ILE A 1 112 ? 3.922 8.068 14.490 1.00 84.00 112 ILE A C 1
ATOM 945 O O . ILE A 1 112 ? 4.847 8.875 14.556 1.00 84.00 112 ILE A O 1
ATOM 949 N N . TYR A 1 113 ? 3.198 7.646 15.528 1.00 80.38 113 TYR A N 1
ATOM 950 C CA . TYR A 1 113 ? 3.385 8.036 16.928 1.00 80.38 113 TYR A CA 1
ATOM 951 C C . TYR A 1 113 ? 4.141 6.951 17.687 1.00 80.38 113 TYR A C 1
ATOM 953 O O . TYR A 1 113 ? 4.994 7.317 18.523 1.00 80.38 113 TYR A O 1
#

Nearest PDB structures (foldseek):
  2z0z-assembly1_A-2  TM=9.134E-01  e=9.363E-09  Thermus thermophilus HB8
  8gxk-assembly2_C  TM=9.248E-01  e=3.517E-08  Pseudomonas jinjuensis
  8gxf-assembly2_C  TM=9.229E-01  e=1.094E-07  Pseudomonas flexibilis
  3tcv-assembly1_A  TM=8.789E-01  e=3.401E-07  Brucella abortus 2308
  5wif-assembly1_B  TM=8.892E-01  e=3.841E-05  Yersinia pestis

Mean predicted aligned error: 7.71 Å

Secondary structure (DSSP, 8-state):
-----EEEESSS---EE-----GGGTTSSHHHHHHHHHHHIIIIIS--SEEEEEEETT-HHHHHHHHHHTPEEEEEEEEEEEETTEEEEEEEEEEEHHHIIIIIHHHHHTTT-

pLDDT: mean 78.78, std 18.96, range [32.72, 95.94]

Solvent-accessible surface area (backbone atoms only — not comparable to full-atom values): 6537 Å² total; per-residue (Å²): 140,82,75,49,45,43,40,44,40,86,89,51,96,56,78,52,78,63,79,89,86,49,83,87,53,58,92,68,54,54,67,56,56,54,49,49,57,52,50,49,42,40,43,73,71,66,60,37,64,35,41,35,30,38,31,50,62,87,40,53,71,51,53,50,56,41,45,73,41,58,37,45,79,78,49,71,42,73,67,65,39,84,49,100,93,46,66,40,39,29,32,36,31,32,44,41,41,67,48,42,79,69,46,30,53,59,51,44,50,65,73,69,109

Foldseek 3Di:
DFWWWWWQFDPDRDTDTDGDDDPVCPPVLVVLVVCLVVVCCVCVVVVTFKIKTKTFPVPVVNVVVCVQLPWAWDDKAPQNDADPVGGTIITMTMDGNCNCVVCSSVSSVVVSD

Sequence (113 aa):
MQSFLRYRFYTQNSYYWLYLYGQKFRRTGLNRHCKLLMLSYAFEVWNLERVEFRADINNTPSIKAMKEIGCMEEGILRSHAIIENGRRTSMILSILKDEWFGGVKENLIKKIY